Protein AF-A0A7R9KAH3-F1 (afdb_monomer)

Radius of gyration: 19.97 Å; Cα contacts (8 Å, |Δi|>4): 147; chains: 1; bounding box: 42×70×57 Å

Solvent-accessible surface area (backbone atoms only — not comparable to full-atom values): 9142 Å² total; per-residue (Å²): 138,86,82,85,74,86,75,59,60,36,73,48,77,50,73,46,75,54,99,88,46,78,47,76,48,80,38,80,35,75,89,36,38,99,87,52,80,86,81,44,78,45,76,48,74,44,65,55,80,89,80,14,28,35,35,41,28,50,67,77,39,79,75,48,74,46,82,33,98,61,31,67,67,62,53,43,71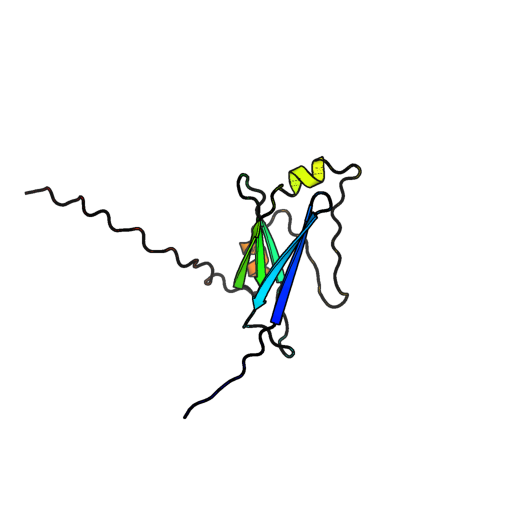,70,39,96,73,68,75,89,84,86,87,73,61,93,89,57,90,85,84,84,81,88,85,66,56,70,67,56,58,40,47,75,69,70,34,71,90,79,72,83,64,74,86,69,76,81,76,79,81,80,91,79,81,87,82,90,132

Mean predicted aligned error: 11.7 Å

Structure (mmCIF, N/CA/C/O backbone):
data_AF-A0A7R9KAH3-F1
#
_entry.id   AF-A0A7R9KAH3-F1
#
loop_
_atom_site.group_PDB
_atom_site.id
_atom_site.type_symbol
_atom_site.label_atom_id
_atom_site.label_alt_id
_atom_site.label_comp_id
_atom_site.label_asym_id
_atom_site.label_entity_id
_atom_site.label_seq_id
_atom_site.pdbx_PDB_ins_code
_atom_site.Cartn_x
_atom_site.Cartn_y
_atom_site.Cartn_z
_atom_site.occupancy
_atom_site.B_iso_or_equiv
_atom_site.auth_seq_id
_atom_site.auth_comp_id
_atom_site.auth_asym_id
_atom_site.auth_atom_id
_atom_site.pdbx_PDB_model_num
ATOM 1 N N . MET A 1 1 ? 11.881 6.204 -39.012 1.00 38.66 1 MET A N 1
ATOM 2 C CA . MET A 1 1 ? 11.655 4.841 -38.488 1.00 38.66 1 MET A CA 1
ATOM 3 C C . MET A 1 1 ? 10.753 4.965 -37.269 1.00 38.66 1 MET A C 1
ATOM 5 O O . MET A 1 1 ? 11.203 5.468 -36.252 1.00 38.66 1 MET A O 1
ATOM 9 N N . LEU A 1 2 ? 9.468 4.629 -37.407 1.00 26.81 2 LEU A N 1
ATOM 10 C CA . LEU A 1 2 ? 8.488 4.647 -36.315 1.00 26.81 2 LEU A CA 1
ATOM 11 C C . LEU A 1 2 ? 8.374 3.222 -35.771 1.00 26.81 2 LEU A C 1
ATOM 13 O O . LEU A 1 2 ? 7.985 2.317 -36.504 1.00 26.81 2 LEU A O 1
ATOM 17 N N . SER A 1 3 ? 8.758 3.017 -34.513 1.00 29.70 3 SER A N 1
ATOM 18 C CA . SER A 1 3 ? 8.517 1.765 -33.797 1.00 29.70 3 SER A CA 1
ATOM 19 C C . SER A 1 3 ? 7.314 1.985 -32.888 1.00 29.70 3 SER A C 1
ATOM 21 O O . SER A 1 3 ? 7.437 2.617 -31.843 1.00 29.70 3 SER A O 1
ATOM 23 N N . LEU A 1 4 ? 6.140 1.503 -33.304 1.00 31.91 4 LEU A N 1
ATOM 24 C CA . LEU A 1 4 ? 5.021 1.325 -32.385 1.00 31.91 4 LEU A CA 1
ATOM 25 C C . LEU A 1 4 ? 5.268 0.034 -31.604 1.00 31.91 4 LEU A C 1
ATOM 27 O O . LEU A 1 4 ? 5.171 -1.060 -32.156 1.00 31.91 4 LEU A O 1
ATOM 31 N N . ARG A 1 5 ? 5.604 0.166 -30.320 1.00 45.19 5 ARG A N 1
ATOM 32 C CA . ARG A 1 5 ? 5.490 -0.930 -29.358 1.00 45.19 5 ARG A CA 1
ATOM 33 C C . ARG A 1 5 ? 4.137 -0.779 -28.680 1.00 45.19 5 ARG A C 1
ATOM 35 O O . ARG A 1 5 ? 3.919 0.188 -27.960 1.00 45.19 5 ARG A O 1
ATOM 42 N N . THR A 1 6 ? 3.225 -1.710 -28.928 1.00 46.59 6 THR A N 1
ATOM 43 C CA . THR A 1 6 ? 2.025 -1.865 -28.103 1.00 46.59 6 THR A CA 1
ATOM 44 C C . THR A 1 6 ? 2.477 -2.345 -26.727 1.00 46.59 6 THR A C 1
ATOM 46 O O . THR A 1 6 ? 2.823 -3.514 -26.562 1.00 46.59 6 THR A O 1
ATOM 49 N N . LEU A 1 7 ? 2.557 -1.435 -25.758 1.00 55.53 7 LEU A N 1
ATOM 50 C CA . LEU A 1 7 ? 2.729 -1.788 -24.353 1.00 55.53 7 LEU A CA 1
ATOM 51 C C . LEU A 1 7 ? 1.370 -2.292 -23.857 1.00 55.53 7 LEU A C 1
ATOM 53 O O . LEU A 1 7 ? 0.424 -1.520 -23.746 1.00 55.53 7 LEU A O 1
ATOM 57 N N . SER A 1 8 ? 1.241 -3.600 -23.642 1.00 62.22 8 SER A N 1
ATOM 58 C CA . SER A 1 8 ? 0.098 -4.159 -22.920 1.00 62.22 8 SER A CA 1
ATOM 59 C C . SER A 1 8 ? 0.266 -3.809 -21.441 1.00 62.22 8 SER A C 1
ATOM 61 O O . SER A 1 8 ? 1.168 -4.351 -20.804 1.00 62.22 8 SER A O 1
ATOM 63 N N . SER A 1 9 ? -0.550 -2.902 -20.913 1.00 68.19 9 SER A N 1
ATOM 64 C CA . SER A 1 9 ? -0.561 -2.551 -19.490 1.00 68.19 9 SER A CA 1
ATOM 65 C C . SER A 1 9 ? -1.436 -3.525 -18.700 1.00 68.19 9 SER A C 1
ATOM 67 O O . SER A 1 9 ? -2.539 -3.853 -19.145 1.00 68.19 9 SER A O 1
ATOM 69 N N . VAL A 1 10 ? -0.994 -3.942 -17.515 1.00 83.12 10 VAL A N 1
ATOM 70 C CA . VAL A 1 10 ? -1.807 -4.742 -16.582 1.00 83.12 10 VAL A CA 1
ATOM 71 C C . VAL A 1 10 ? -2.479 -3.823 -15.564 1.00 83.12 10 VAL A C 1
ATOM 73 O O . VAL A 1 10 ? -1.886 -2.850 -15.100 1.00 83.12 10 VAL A O 1
ATOM 76 N N . THR A 1 11 ? -3.721 -4.131 -15.193 1.00 87.06 11 THR A N 1
ATOM 77 C CA . THR A 1 11 ? -4.441 -3.409 -14.138 1.00 87.06 11 THR A CA 1
ATOM 78 C C . THR A 1 11 ? -4.341 -4.161 -12.817 1.00 87.06 11 THR A C 1
ATOM 80 O O . THR A 1 11 ? -4.721 -5.327 -12.733 1.00 87.06 11 THR A O 1
ATOM 83 N N . VAL A 1 12 ? -3.875 -3.478 -11.772 1.00 87.56 12 VAL A N 1
ATOM 84 C CA . VAL A 1 12 ? -3.963 -3.942 -10.384 1.00 87.56 12 VAL A CA 1
ATOM 85 C C . VAL A 1 12 ? -5.196 -3.313 -9.748 1.00 87.56 12 VAL A C 1
ATOM 87 O O . VAL A 1 12 ? -5.364 -2.094 -9.773 1.00 87.56 12 VAL A O 1
ATOM 90 N N . ILE A 1 13 ? -6.066 -4.147 -9.185 1.00 91.06 13 ILE A N 1
ATOM 91 C CA . ILE A 1 13 ? -7.290 -3.712 -8.513 1.00 91.06 13 ILE A CA 1
ATOM 92 C C . ILE A 1 13 ? -7.065 -3.844 -7.010 1.00 91.06 13 ILE A C 1
ATOM 94 O O . ILE A 1 13 ? -6.756 -4.928 -6.518 1.00 91.06 13 ILE A O 1
ATOM 98 N N . VAL A 1 14 ? -7.208 -2.736 -6.288 1.00 90.88 14 VAL A N 1
ATOM 99 C CA . VAL A 1 14 ? -7.198 -2.719 -4.824 1.00 90.88 14 VAL A CA 1
ATOM 100 C C . VAL A 1 14 ? -8.615 -2.453 -4.353 1.00 90.88 14 VAL A C 1
ATOM 102 O O . VAL A 1 14 ? -9.169 -1.389 -4.626 1.00 90.88 14 VAL A O 1
ATOM 105 N N . GLU A 1 15 ? -9.190 -3.414 -3.640 1.00 90.50 15 GLU A N 1
ATOM 106 C CA . GLU A 1 15 ? -10.526 -3.297 -3.065 1.00 90.50 15 GLU A CA 1
ATOM 107 C C . GLU A 1 15 ? -10.433 -3.163 -1.549 1.00 90.50 15 GLU A C 1
ATOM 109 O O . GLU A 1 15 ? -9.736 -3.929 -0.881 1.00 90.50 15 GLU A O 1
ATOM 114 N N . THR A 1 16 ? -11.142 -2.183 -0.999 1.00 85.44 16 THR A N 1
ATOM 115 C CA . THR A 1 16 ? -11.336 -2.018 0.439 1.00 85.44 16 THR A CA 1
ATOM 116 C C . THR A 1 16 ? -12.809 -2.200 0.763 1.00 85.44 16 THR A C 1
ATOM 118 O O . THR A 1 16 ? -13.680 -1.738 0.028 1.00 85.44 16 THR A O 1
ATOM 121 N N . VAL A 1 17 ? -13.097 -2.901 1.858 1.00 84.25 17 VAL A N 1
ATOM 122 C CA . VAL A 1 17 ? -14.462 -3.116 2.343 1.00 84.25 17 VAL A CA 1
ATOM 123 C C . VAL A 1 17 ? -14.559 -2.545 3.747 1.00 84.25 17 VAL A C 1
ATOM 125 O O . VAL A 1 17 ? -13.850 -2.982 4.652 1.00 84.25 17 VAL A O 1
ATOM 128 N N . GLU A 1 18 ? -15.433 -1.564 3.923 1.00 78.94 18 GLU A N 1
ATOM 129 C CA . GLU A 1 18 ? -15.642 -0.851 5.182 1.00 78.94 18 GLU A CA 1
ATOM 130 C C . GLU A 1 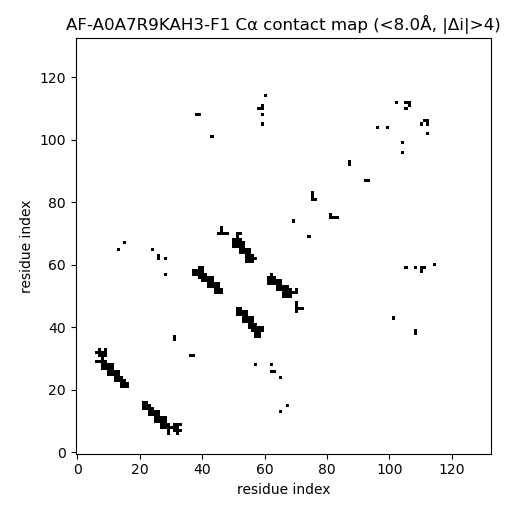18 ? -17.142 -0.775 5.464 1.00 78.94 18 GLU A C 1
ATOM 132 O O . GLU A 1 18 ? -17.897 -0.295 4.623 1.00 78.94 18 GLU A O 1
ATOM 137 N N . ASP A 1 19 ? -17.596 -1.265 6.621 1.00 78.94 19 ASP A N 1
ATOM 138 C CA . ASP A 1 19 ? -19.016 -1.246 7.011 1.00 78.94 19 ASP A CA 1
ATOM 139 C C . ASP A 1 19 ? -19.958 -1.786 5.907 1.00 78.94 19 ASP A C 1
ATOM 141 O O . ASP A 1 19 ? -21.036 -1.250 5.656 1.00 78.94 19 ASP A O 1
ATOM 145 N N . GLY A 1 20 ? -19.515 -2.823 5.183 1.00 81.88 20 GLY A N 1
ATOM 146 C CA . GLY A 1 20 ? -20.247 -3.426 4.059 1.00 81.88 20 GLY A CA 1
ATOM 147 C C . GLY A 1 20 ? -20.173 -2.658 2.732 1.00 81.88 20 GLY A C 1
ATOM 148 O O . GLY A 1 20 ? -20.726 -3.120 1.736 1.00 81.88 20 GLY A O 1
ATOM 149 N N . HIS A 1 21 ? -19.477 -1.523 2.686 1.00 82.81 21 HIS A N 1
ATOM 150 C CA . HIS A 1 21 ? -19.271 -0.727 1.481 1.00 82.81 21 HIS A CA 1
ATOM 151 C C . HIS A 1 21 ? -17.932 -1.076 0.837 1.00 82.81 21 HIS A C 1
ATOM 153 O O . HIS A 1 21 ? -16.872 -0.883 1.433 1.00 82.81 21 HIS A O 1
ATOM 159 N N . THR A 1 22 ? -17.986 -1.551 -0.405 1.00 87.44 22 THR A N 1
ATOM 160 C CA . THR A 1 22 ? -16.793 -1.824 -1.209 1.00 87.44 22 THR A CA 1
ATOM 161 C C . THR A 1 22 ? -16.367 -0.572 -1.967 1.00 87.44 22 THR A C 1
ATOM 163 O O . THR A 1 22 ? -17.179 0.066 -2.641 1.00 87.44 22 THR A O 1
ATOM 166 N N . ARG A 1 23 ? -15.080 -0.234 -1.896 1.00 87.12 23 ARG A N 1
ATOM 167 C CA . ARG A 1 23 ? -14.428 0.746 -2.766 1.00 87.12 23 ARG A CA 1
ATOM 168 C C . ARG A 1 23 ? -13.319 0.049 -3.539 1.00 87.12 23 ARG A C 1
ATOM 170 O O . ARG A 1 23 ? -12.470 -0.594 -2.932 1.00 87.12 23 ARG A O 1
ATOM 177 N N . SER A 1 24 ? -13.302 0.224 -4.855 1.00 90.50 24 SER A N 1
ATOM 178 C CA . SER A 1 24 ? -12.297 -0.381 -5.731 1.00 90.50 24 SER A CA 1
ATOM 179 C C . SER A 1 24 ? -11.499 0.721 -6.422 1.00 90.50 24 SER A C 1
ATOM 181 O O . SER A 1 24 ? -12.071 1.617 -7.041 1.00 90.50 24 SER A O 1
ATOM 183 N N . GLN A 1 25 ? -10.175 0.665 -6.305 1.00 91.81 25 GLN A N 1
ATOM 184 C CA . GLN A 1 25 ? -9.252 1.555 -6.998 1.00 91.81 25 GLN A CA 1
ATOM 185 C C . GLN A 1 25 ? -8.449 0.748 -8.010 1.00 91.81 25 GLN A C 1
ATOM 187 O O . GLN A 1 25 ? -7.857 -0.281 -7.685 1.00 91.81 25 GLN A O 1
ATOM 192 N N . HIS A 1 26 ? -8.442 1.224 -9.251 1.00 92.50 26 HIS A N 1
ATOM 193 C CA . HIS A 1 26 ? -7.726 0.581 -10.343 1.00 92.50 26 HIS A CA 1
ATOM 194 C C . HIS A 1 26 ? -6.426 1.338 -10.601 1.00 92.50 26 HIS A C 1
ATOM 196 O O . HIS A 1 26 ? -6.436 2.563 -10.748 1.00 92.50 26 HIS A O 1
ATOM 202 N N . PHE A 1 27 ? -5.324 0.598 -10.665 1.00 90.00 27 PHE A N 1
ATOM 203 C CA . PHE A 1 27 ? -3.998 1.105 -10.984 1.00 90.00 27 PHE A CA 1
ATOM 204 C C . PHE A 1 27 ? -3.530 0.466 -12.284 1.00 90.00 27 PHE A C 1
ATOM 206 O O . PHE A 1 27 ? -3.336 -0.749 -12.353 1.00 90.00 27 PHE A O 1
ATOM 213 N N . THR A 1 28 ? -3.367 1.277 -13.325 1.00 90.06 28 THR A N 1
ATOM 214 C CA . THR A 1 28 ? -2.735 0.831 -14.568 1.00 90.06 28 THR A CA 1
ATOM 215 C C . THR A 1 28 ? -1.230 0.803 -14.353 1.00 90.06 28 THR A C 1
ATOM 217 O O . THR A 1 28 ? -0.632 1.836 -14.062 1.00 90.06 28 THR A O 1
ATOM 220 N N . VAL A 1 29 ? -0.628 -0.378 -14.474 1.00 86.94 29 VAL A N 1
ATOM 221 C CA . VAL A 1 29 ? 0.803 -0.587 -14.267 1.00 86.94 29 VAL A CA 1
ATOM 222 C C . VAL A 1 29 ? 1.454 -0.899 -15.608 1.00 86.94 29 VAL A C 1
ATOM 224 O O . VAL A 1 29 ? 1.406 -2.026 -16.100 1.00 86.94 29 VAL A O 1
ATOM 227 N N . ASP A 1 30 ? 2.090 0.112 -16.194 1.00 82.00 30 ASP A N 1
ATOM 228 C CA . ASP A 1 30 ? 2.710 0.010 -17.522 1.00 82.00 30 ASP A CA 1
ATOM 229 C C . ASP A 1 30 ? 3.954 -0.892 -17.541 1.00 82.00 30 ASP A C 1
ATOM 231 O O . ASP A 1 30 ? 4.356 -1.389 -18.593 1.00 82.00 30 ASP A O 1
ATOM 235 N N . SER A 1 31 ? 4.580 -1.113 -16.379 1.00 77.00 31 SER A N 1
ATOM 236 C CA . SER A 1 31 ? 5.737 -2.003 -16.242 1.00 77.00 31 SER A CA 1
ATOM 237 C C . SER A 1 31 ? 5.363 -3.486 -16.217 1.00 77.00 31 SER A C 1
ATOM 239 O O . SER A 1 31 ? 6.243 -4.331 -16.392 1.00 77.00 31 SER A O 1
ATOM 241 N N . LEU A 1 32 ? 4.083 -3.810 -16.015 1.00 78.75 32 LEU A N 1
ATOM 242 C CA . LEU A 1 32 ? 3.581 -5.177 -16.006 1.00 78.75 32 LEU A CA 1
ATOM 243 C C . LEU A 1 32 ? 2.915 -5.510 -17.347 1.00 78.75 32 LEU A C 1
ATOM 245 O O . LEU A 1 32 ? 2.080 -4.768 -17.852 1.00 78.75 32 LEU A O 1
ATOM 249 N N . SER A 1 33 ? 3.265 -6.671 -17.892 1.00 76.88 33 SER A N 1
ATOM 250 C CA . SER A 1 33 ? 2.651 -7.311 -19.065 1.00 76.88 33 SER A CA 1
ATOM 251 C C . SER A 1 33 ? 2.381 -8.794 -18.775 1.00 76.88 33 SER A C 1
ATOM 253 O O . SER A 1 33 ? 2.940 -9.341 -17.824 1.00 76.88 33 SER A O 1
ATOM 255 N N . GLU A 1 34 ? 1.568 -9.479 -19.587 1.00 69.19 34 GLU A N 1
ATOM 256 C CA . GLU A 1 34 ? 1.216 -10.900 -19.367 1.00 69.19 34 GLU A CA 1
ATOM 257 C C . GLU A 1 34 ? 2.431 -11.842 -19.247 1.00 69.19 34 GLU A C 1
ATOM 259 O O . GLU A 1 34 ? 2.352 -12.871 -18.581 1.00 69.19 34 GLU A O 1
ATOM 264 N N . GLY A 1 35 ? 3.567 -11.492 -19.861 1.00 68.50 35 GLY A N 1
ATOM 265 C CA . GLY A 1 35 ? 4.817 -12.255 -19.762 1.00 68.50 35 GLY A CA 1
ATOM 266 C C . GLY A 1 35 ? 5.794 -11.758 -18.691 1.00 68.50 35 GLY A C 1
ATOM 267 O O . GLY A 1 35 ? 6.863 -12.344 -18.522 1.00 68.50 35 GLY A O 1
ATOM 268 N N . SER A 1 36 ? 5.479 -10.660 -18.000 1.00 75.69 36 SER A N 1
ATOM 269 C CA . SER A 1 36 ? 6.353 -10.093 -16.971 1.00 75.69 36 SER A CA 1
ATOM 270 C C . SER A 1 36 ? 6.243 -10.864 -15.656 1.00 75.69 36 SER A C 1
ATOM 272 O O . SER A 1 36 ? 5.171 -11.319 -15.264 1.00 75.69 36 SER A O 1
ATOM 274 N N . ILE A 1 37 ? 7.371 -11.005 -14.961 1.00 78.44 37 ILE A N 1
ATOM 275 C CA . ILE A 1 37 ? 7.409 -11.582 -13.617 1.00 78.44 37 ILE A CA 1
ATOM 276 C C . ILE A 1 37 ? 7.211 -10.441 -12.624 1.00 78.44 37 ILE A C 1
ATOM 278 O O . ILE A 1 37 ? 8.076 -9.572 -12.526 1.00 78.44 37 ILE A O 1
ATOM 282 N N . LEU A 1 38 ? 6.109 -10.483 -11.873 1.00 83.75 38 LEU A N 1
ATOM 283 C CA . LEU A 1 38 ? 5.897 -9.618 -10.716 1.00 83.75 38 LEU A CA 1
ATOM 284 C C . LEU A 1 38 ? 6.965 -9.934 -9.660 1.00 83.75 38 LEU A C 1
ATOM 286 O O . LEU A 1 38 ? 7.008 -11.055 -9.145 1.00 83.75 38 LEU A O 1
ATOM 290 N N . ARG A 1 39 ? 7.839 -8.973 -9.349 1.00 83.44 39 ARG A N 1
ATOM 291 C CA . ARG A 1 39 ? 8.925 -9.166 -8.375 1.00 83.44 39 ARG A CA 1
ATOM 292 C C . ARG A 1 39 ? 8.456 -8.854 -6.968 1.00 83.44 39 ARG A C 1
ATOM 294 O O . ARG A 1 39 ? 8.767 -9.608 -6.050 1.00 83.44 39 ARG A O 1
ATOM 301 N N . SER A 1 40 ? 7.728 -7.753 -6.798 1.00 86.88 40 SER A N 1
ATOM 302 C CA . SER A 1 40 ? 7.201 -7.351 -5.496 1.00 86.88 40 SER A CA 1
ATOM 303 C C . SER A 1 40 ? 5.878 -6.599 -5.609 1.00 86.88 40 SER A C 1
ATOM 305 O O . SER A 1 40 ? 5.669 -5.781 -6.506 1.00 86.88 40 SER A O 1
ATOM 307 N N . LEU A 1 41 ? 4.989 -6.875 -4.655 1.00 89.75 41 LEU A N 1
ATOM 308 C CA . LEU A 1 41 ? 3.764 -6.123 -4.409 1.00 89.75 41 LEU A CA 1
ATOM 309 C C . LEU A 1 41 ? 3.743 -5.775 -2.926 1.00 89.75 41 LEU A C 1
ATOM 311 O O . LEU A 1 41 ? 3.743 -6.666 -2.078 1.00 89.75 41 LEU A O 1
ATOM 315 N N . VAL A 1 42 ? 3.755 -4.481 -2.617 1.00 91.81 42 VAL A N 1
ATOM 316 C CA . VAL A 1 42 ? 3.776 -3.990 -1.236 1.00 91.81 42 VAL A CA 1
ATOM 317 C C . VAL A 1 42 ? 2.610 -3.033 -1.034 1.00 91.81 42 VAL A C 1
ATOM 319 O O . VAL A 1 42 ? 2.457 -2.060 -1.769 1.00 91.81 42 VAL A O 1
ATOM 322 N N . LEU A 1 43 ? 1.800 -3.309 -0.013 1.00 92.06 43 LEU A N 1
ATOM 323 C CA . LEU A 1 43 ? 0.775 -2.399 0.487 1.00 92.06 43 LEU A CA 1
ATOM 324 C C . LEU A 1 43 ? 1.314 -1.732 1.752 1.00 92.06 43 LEU A C 1
ATOM 326 O O . LEU A 1 43 ? 1.386 -2.353 2.811 1.00 92.06 43 LEU A O 1
ATOM 330 N N . ALA A 1 44 ? 1.731 -0.475 1.629 1.00 92.56 44 ALA A N 1
ATOM 331 C CA . ALA A 1 44 ? 2.219 0.309 2.754 1.00 92.56 44 ALA A CA 1
ATOM 332 C C . ALA A 1 44 ? 1.039 1.023 3.417 1.00 92.56 44 ALA A C 1
ATOM 334 O O . ALA A 1 44 ? 0.424 1.893 2.803 1.00 92.56 44 ALA A O 1
ATOM 335 N N . VAL A 1 45 ? 0.712 0.645 4.650 1.00 90.44 45 VAL A N 1
ATOM 336 C CA . VAL A 1 45 ? -0.409 1.230 5.393 1.00 90.44 45 VAL A CA 1
ATOM 337 C C . VAL A 1 45 ? 0.092 2.384 6.256 1.00 90.44 45 VAL A C 1
ATOM 339 O O . VAL A 1 45 ? 0.870 2.167 7.184 1.00 90.44 45 VAL A O 1
ATOM 342 N N . ASP A 1 46 ? -0.394 3.591 5.986 1.00 91.56 46 ASP A N 1
ATOM 343 C CA . ASP A 1 46 ? -0.246 4.7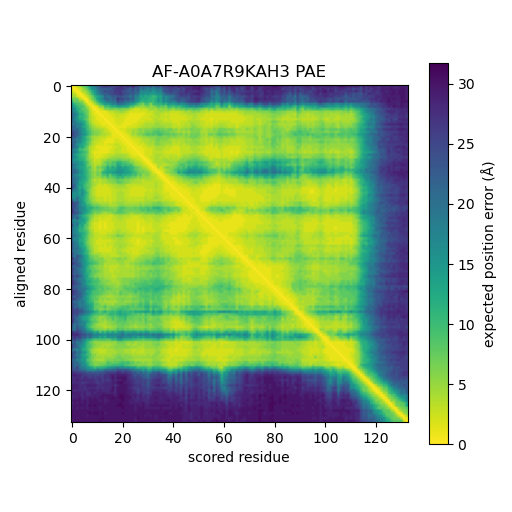44 6.870 1.00 91.56 46 ASP A CA 1
ATOM 344 C C . ASP A 1 46 ? -1.513 4.893 7.722 1.00 91.56 46 ASP A C 1
ATOM 346 O O . ASP A 1 46 ? -2.620 5.103 7.218 1.00 91.56 46 ASP A O 1
ATOM 350 N N . GLN A 1 47 ? -1.351 4.751 9.036 1.00 89.75 47 GLN A N 1
ATOM 351 C CA . GLN A 1 47 ? -2.440 4.827 10.014 1.00 89.75 47 GLN A CA 1
ATOM 352 C C . GLN A 1 47 ? -2.567 6.214 10.664 1.00 89.75 47 GLN A C 1
ATOM 354 O O . GLN A 1 47 ? -3.332 6.385 11.613 1.00 89.75 47 GLN A O 1
ATOM 359 N N . THR A 1 48 ? -1.812 7.209 10.190 1.00 90.38 48 THR A N 1
ATOM 360 C CA . THR A 1 48 ? -1.864 8.580 10.708 1.00 90.38 48 THR A CA 1
ATOM 361 C C . THR A 1 48 ? -3.203 9.226 10.361 1.00 90.38 48 THR A C 1
ATOM 363 O O . THR A 1 48 ? -3.654 9.163 9.220 1.00 90.38 48 THR A O 1
ATOM 366 N N . GLN A 1 49 ? -3.838 9.872 11.342 1.00 86.50 49 GLN A N 1
ATOM 367 C CA . GLN A 1 49 ? -5.095 10.594 11.148 1.00 86.50 49 GLN A CA 1
ATOM 368 C C . GLN A 1 49 ? -4.939 12.105 11.395 1.00 86.50 49 GLN A C 1
ATOM 370 O O . GLN A 1 49 ? -4.214 12.491 12.317 1.00 86.50 49 GLN A O 1
ATOM 375 N N . PRO A 1 50 ? -5.650 12.960 10.627 1.00 86.50 50 PRO A N 1
ATOM 376 C CA . PRO A 1 50 ? -6.505 12.618 9.480 1.00 86.50 50 PRO A CA 1
ATOM 377 C C . PRO A 1 50 ? -5.685 12.195 8.245 1.00 86.50 50 PRO A C 1
ATOM 379 O O . PRO A 1 50 ? -4.541 12.611 8.094 1.00 86.50 50 PRO A O 1
ATOM 382 N N . GLY A 1 51 ? -6.285 11.408 7.343 1.00 87.12 51 GLY A N 1
ATOM 383 C CA . GLY A 1 51 ? -5.649 11.033 6.069 1.00 87.12 51 GLY A CA 1
ATOM 384 C C . GLY A 1 51 ? -4.966 9.665 6.048 1.00 87.12 51 GLY A C 1
ATOM 385 O O . GLY A 1 51 ? -4.012 9.474 5.290 1.00 87.12 51 GLY A O 1
ATOM 386 N N . SER A 1 52 ? -5.461 8.712 6.841 1.00 91.19 52 SER A N 1
ATOM 387 C CA . SER A 1 52 ? -5.020 7.321 6.747 1.00 91.19 52 SER A CA 1
ATOM 388 C C . SER A 1 52 ? -5.239 6.803 5.321 1.00 91.19 52 SER A C 1
ATOM 390 O O . SER A 1 52 ? -6.250 7.099 4.671 1.00 91.19 52 SER A O 1
ATOM 392 N N . HIS A 1 53 ? -4.248 6.087 4.803 1.00 92.56 53 HIS A N 1
ATOM 393 C CA . HIS A 1 53 ? -4.268 5.582 3.439 1.00 92.56 53 HIS A CA 1
ATOM 394 C C . HIS A 1 53 ? -3.364 4.359 3.289 1.00 92.56 53 HIS A C 1
ATOM 396 O O . HIS A 1 53 ? -2.462 4.103 4.087 1.00 92.56 53 HIS A O 1
ATOM 402 N N . VAL A 1 54 ? -3.585 3.617 2.210 1.00 92.44 54 VAL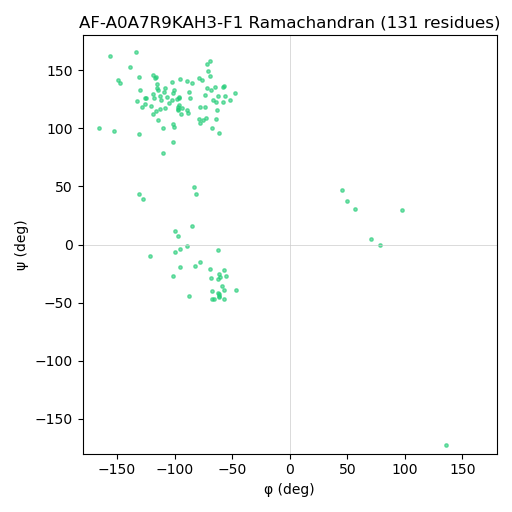 A N 1
ATOM 403 C CA . VAL A 1 54 ? -2.719 2.526 1.768 1.00 92.44 54 VAL A CA 1
ATOM 404 C C . VAL A 1 54 ? -2.045 2.943 0.473 1.00 92.44 54 VAL A C 1
ATOM 406 O O . VAL A 1 54 ? -2.724 3.282 -0.492 1.00 92.44 54 VAL A O 1
ATOM 409 N N . THR A 1 55 ? -0.718 2.902 0.427 1.00 94.31 55 THR A N 1
ATOM 410 C CA . THR A 1 55 ? 0.044 3.126 -0.806 1.00 94.31 55 THR A CA 1
ATOM 411 C C . THR A 1 55 ? 0.392 1.788 -1.447 1.00 94.31 55 THR A C 1
ATOM 413 O O . THR A 1 55 ? 0.983 0.922 -0.798 1.00 94.31 55 THR A O 1
ATOM 416 N N . LEU A 1 56 ? 0.050 1.627 -2.726 1.00 93.44 56 LEU A N 1
ATOM 417 C CA . LEU A 1 56 ? 0.430 0.463 -3.521 1.00 93.44 56 LEU A CA 1
ATOM 418 C C . LEU A 1 56 ? 1.805 0.692 -4.152 1.00 93.44 56 LEU A C 1
ATOM 420 O O . LEU A 1 56 ? 2.003 1.655 -4.891 1.00 93.44 56 LEU A O 1
ATOM 424 N N . TYR A 1 57 ? 2.723 -0.242 -3.927 1.00 92.69 57 TYR A N 1
ATOM 425 C CA . TYR A 1 57 ? 3.983 -0.339 -4.651 1.00 92.69 57 TYR A CA 1
ATOM 426 C C . TYR A 1 57 ? 4.011 -1.622 -5.472 1.00 92.69 57 TYR A C 1
ATOM 428 O O . TYR A 1 57 ? 3.729 -2.706 -4.958 1.00 92.69 57 TYR A O 1
ATOM 436 N N . VAL A 1 58 ? 4.407 -1.489 -6.734 1.00 90.94 58 VAL A N 1
ATOM 437 C CA . VAL A 1 58 ? 4.639 -2.604 -7.654 1.00 90.94 58 VAL A CA 1
ATOM 438 C C . VAL A 1 58 ? 6.051 -2.477 -8.193 1.00 90.94 58 VAL A C 1
ATOM 440 O O . VAL A 1 58 ? 6.421 -1.409 -8.678 1.00 90.94 58 VAL A O 1
ATOM 443 N N . ASP A 1 59 ? 6.847 -3.538 -8.054 1.00 89.06 59 ASP A N 1
ATOM 444 C CA . ASP A 1 59 ? 8.255 -3.579 -8.465 1.00 89.06 59 ASP A CA 1
ATOM 445 C C . ASP A 1 59 ? 9.033 -2.328 -8.023 1.00 89.06 59 ASP A C 1
ATOM 447 O O . ASP A 1 59 ? 9.764 -1.706 -8.794 1.00 89.06 59 ASP A O 1
ATOM 451 N N . CYS A 1 60 ? 8.857 -1.959 -6.748 1.00 88.69 60 CYS A N 1
ATOM 452 C CA . CYS A 1 60 ? 9.496 -0.812 -6.093 1.00 88.69 60 CYS A CA 1
ATOM 453 C C . CYS A 1 60 ? 9.011 0.579 -6.534 1.00 88.69 60 CYS A C 1
ATOM 455 O O . CYS A 1 60 ? 9.547 1.584 -6.065 1.00 88.69 60 CYS A O 1
ATOM 457 N N . VAL A 1 61 ? 7.990 0.662 -7.388 1.00 89.62 61 VAL A N 1
ATOM 458 C CA . VAL A 1 61 ? 7.417 1.924 -7.868 1.00 89.62 61 VAL A CA 1
ATOM 459 C C . VAL A 1 61 ? 6.063 2.160 -7.209 1.00 89.62 61 VAL A C 1
ATOM 461 O O . VAL A 1 61 ? 5.187 1.296 -7.262 1.00 89.62 61 VAL A O 1
ATOM 464 N N . SER A 1 62 ? 5.888 3.337 -6.601 1.00 92.62 62 SER A N 1
ATOM 465 C CA . SER A 1 62 ? 4.594 3.764 -6.058 1.00 92.62 62 SER A CA 1
ATOM 466 C C . SER A 1 62 ? 3.601 3.988 -7.194 1.00 92.62 62 SER A C 1
ATOM 468 O O . SER A 1 62 ? 3.873 4.767 -8.107 1.00 92.62 62 SER A O 1
ATOM 470 N N . GLN A 1 63 ? 2.460 3.310 -7.126 1.00 93.06 63 GLN A N 1
ATOM 471 C CA . GLN A 1 63 ? 1.376 3.410 -8.106 1.00 93.06 63 GLN A CA 1
ATOM 472 C C . GLN A 1 63 ? 0.305 4.420 -7.673 1.00 93.06 63 GLN A C 1
ATOM 474 O O . GLN A 1 63 ? -0.470 4.903 -8.494 1.00 93.06 63 GLN A O 1
ATOM 479 N N . GLY A 1 64 ? 0.265 4.755 -6.381 1.00 92.38 64 GLY A N 1
ATOM 480 C CA . GLY A 1 64 ? -0.680 5.703 -5.802 1.00 92.38 64 GLY A CA 1
ATOM 481 C C . GLY A 1 6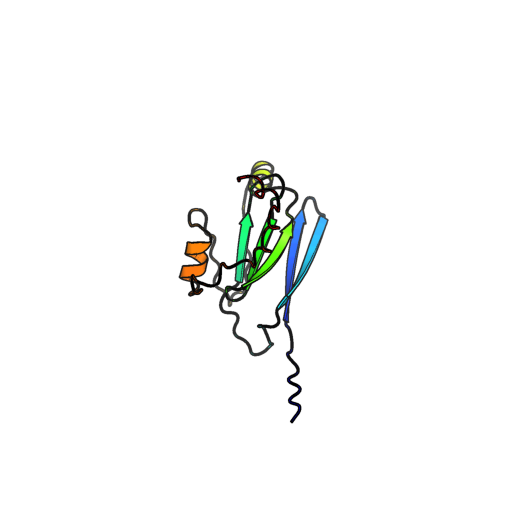4 ? -1.276 5.210 -4.488 1.00 92.38 64 GLY A C 1
ATOM 482 O O . GLY A 1 64 ? -0.840 4.206 -3.921 1.00 92.38 64 GLY A O 1
ATOM 483 N N . MET A 1 65 ? -2.262 5.959 -3.996 1.00 93.44 65 MET A N 1
ATOM 484 C CA . MET A 1 65 ? -2.837 5.787 -2.663 1.00 93.44 65 MET A CA 1
ATOM 485 C C . MET A 1 65 ? -4.324 5.448 -2.740 1.00 93.44 65 MET A C 1
ATOM 487 O O . MET A 1 65 ? -5.048 5.970 -3.587 1.00 93.44 65 MET A O 1
ATOM 491 N N . VAL A 1 66 ? -4.782 4.623 -1.805 1.00 91.50 66 VAL A N 1
ATOM 492 C CA . VAL A 1 66 ? -6.192 4.357 -1.522 1.00 91.50 66 VAL A CA 1
ATOM 493 C C . VAL A 1 66 ? -6.493 4.924 -0.144 1.00 91.50 66 VAL A C 1
ATOM 495 O O . VAL A 1 66 ? -5.911 4.482 0.844 1.00 91.50 66 VAL A O 1
ATOM 498 N N . ALA A 1 67 ? -7.378 5.914 -0.069 1.00 90.00 67 ALA A N 1
ATOM 499 C CA . ALA A 1 67 ? -7.788 6.478 1.211 1.00 90.00 67 ALA A CA 1
ATOM 500 C C . ALA A 1 67 ? -8.537 5.429 2.047 1.00 90.00 67 ALA A C 1
ATOM 502 O O . ALA A 1 67 ? -9.430 4.742 1.541 1.00 90.00 67 ALA A O 1
ATOM 503 N N . THR A 1 68 ? -8.201 5.341 3.331 1.00 86.56 68 THR A N 1
ATOM 504 C CA . THR A 1 68 ? -8.889 4.500 4.313 1.00 86.56 68 THR A CA 1
ATOM 505 C C . THR A 1 68 ? -9.561 5.413 5.336 1.00 86.56 68 THR A C 1
ATOM 507 O O . THR A 1 68 ? -8.865 6.040 6.134 1.00 86.56 68 THR A O 1
ATOM 510 N N . PRO A 1 69 ? -10.901 5.549 5.319 1.00 83.88 69 PRO A N 1
ATOM 511 C CA . PRO A 1 69 ? -11.591 6.489 6.208 1.00 83.88 69 PRO A CA 1
ATOM 512 C C . PRO A 1 69 ? -11.413 6.206 7.696 1.00 83.88 69 PRO A C 1
ATOM 514 O O . PRO A 1 69 ? -11.491 7.133 8.498 1.00 83.88 69 PRO A O 1
ATOM 517 N N . ARG A 1 70 ? -11.146 4.949 8.058 1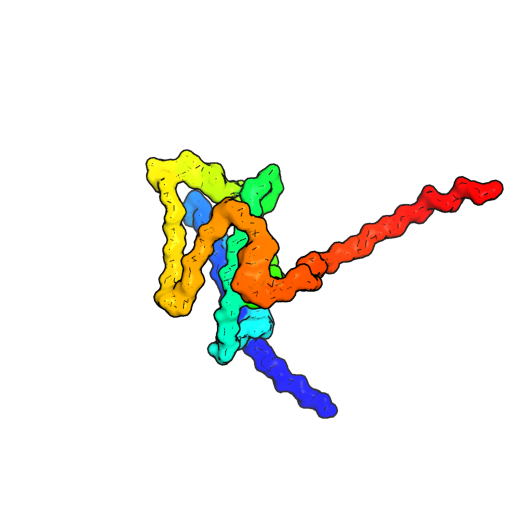.00 85.19 70 ARG A N 1
ATOM 518 C CA . ARG A 1 70 ? -10.703 4.554 9.393 1.00 85.19 70 ARG A CA 1
ATOM 519 C C . ARG A 1 70 ? -9.319 3.942 9.311 1.00 85.19 70 ARG A C 1
ATOM 521 O O . ARG A 1 70 ? -9.007 3.216 8.366 1.00 85.1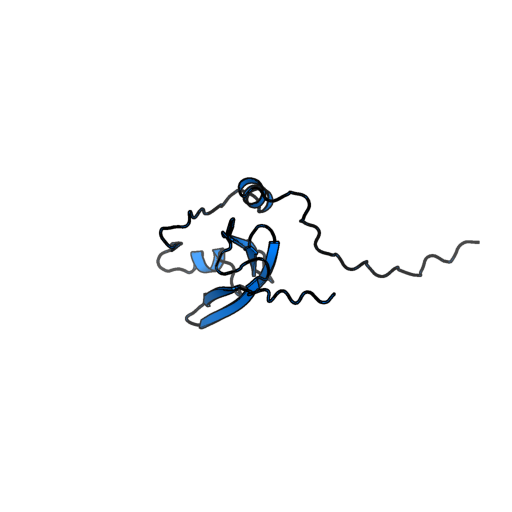9 70 ARG A O 1
ATOM 528 N N . ASP A 1 71 ? -8.501 4.220 10.319 1.00 87.88 71 ASP A N 1
ATOM 529 C CA . ASP A 1 71 ? -7.234 3.520 10.462 1.00 87.88 71 ASP A CA 1
ATOM 530 C C . ASP A 1 71 ? -7.467 2.061 10.894 1.00 87.88 71 ASP A C 1
ATOM 532 O O . ASP A 1 71 ? -8.442 1.729 11.575 1.00 87.88 71 ASP A O 1
ATOM 536 N N . LEU A 1 72 ? -6.572 1.162 10.468 1.00 86.31 72 LEU A N 1
ATOM 537 C CA . LEU A 1 72 ? -6.715 -0.272 10.746 1.00 86.31 72 LEU A CA 1
ATOM 538 C C . LEU A 1 72 ? -6.719 -0.584 12.246 1.00 86.31 72 LEU A C 1
ATOM 540 O O . LEU A 1 72 ? -7.305 -1.585 12.655 1.00 86.31 72 LEU A O 1
ATOM 544 N N . ARG A 1 73 ? -6.065 0.244 13.064 1.00 87.88 73 ARG A N 1
ATOM 545 C CA . ARG A 1 73 ? -6.029 0.079 14.516 1.00 87.88 73 ARG A CA 1
ATOM 546 C C . ARG A 1 73 ? -7.410 0.326 15.124 1.00 87.88 73 ARG A C 1
ATOM 548 O O . ARG A 1 73 ? -7.859 -0.499 15.914 1.00 87.88 73 ARG A O 1
ATOM 555 N N . ASP A 1 74 ? -8.096 1.396 14.738 1.00 88.50 74 ASP A N 1
ATOM 556 C CA . ASP A 1 74 ? -9.476 1.666 15.150 1.00 88.50 74 ASP A CA 1
ATOM 557 C C . ASP A 1 74 ? -10.419 0.555 14.672 1.00 88.50 74 ASP A C 1
ATOM 559 O O . ASP A 1 74 ? -11.205 0.018 15.455 1.00 88.50 74 ASP A O 1
ATOM 563 N N . MET A 1 75 ? -10.282 0.115 13.417 1.00 85.75 75 MET A N 1
ATOM 564 C CA . MET A 1 75 ? -11.056 -1.024 12.911 1.00 85.75 75 MET A CA 1
ATOM 565 C C . MET A 1 75 ? -10.835 -2.277 13.765 1.00 85.75 75 MET A C 1
ATOM 567 O O . MET A 1 75 ? -11.804 -2.914 14.164 1.00 85.75 75 MET A O 1
ATOM 571 N N . PHE A 1 76 ? -9.582 -2.611 14.085 1.00 88.00 76 PHE A N 1
ATOM 572 C CA . PHE A 1 76 ? -9.229 -3.782 14.888 1.00 88.00 76 PHE A CA 1
ATOM 573 C C . PHE A 1 76 ? -9.806 -3.719 16.308 1.00 88.00 76 PHE A C 1
ATOM 575 O O . PHE A 1 76 ? -10.319 -4.723 16.800 1.00 88.00 7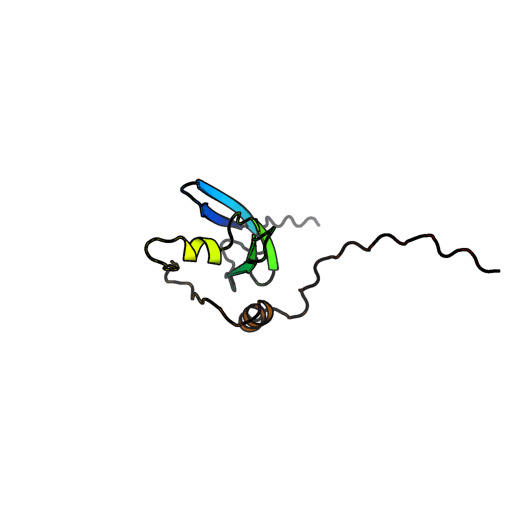6 PHE A O 1
ATOM 582 N N . TYR A 1 77 ? -9.768 -2.554 16.960 1.00 90.12 77 TYR A N 1
ATOM 583 C CA . TYR A 1 77 ? -10.310 -2.394 18.313 1.00 90.12 77 TYR A CA 1
ATOM 584 C C . TYR A 1 77 ? -11.833 -2.512 18.381 1.00 90.12 77 TYR A C 1
ATOM 586 O O . TYR A 1 77 ? -12.358 -2.945 19.405 1.00 90.12 77 TYR A O 1
ATOM 594 N N . ASN A 1 78 ? -12.536 -2.162 17.304 1.00 88.31 78 ASN A N 1
ATOM 595 C CA . ASN A 1 78 ? -13.995 -2.241 17.239 1.00 88.31 78 ASN A CA 1
ATOM 596 C C . ASN A 1 78 ? -14.513 -3.602 16.729 1.00 88.31 78 ASN A C 1
ATOM 598 O O . ASN A 1 78 ? -15.726 -3.811 16.655 1.00 88.31 78 ASN A O 1
ATOM 602 N N . MET A 1 79 ? -13.632 -4.544 16.372 1.00 85.12 79 MET A N 1
ATOM 603 C CA . MET A 1 79 ? -14.037 -5.894 15.972 1.00 85.12 79 MET A CA 1
ATOM 604 C C . MET A 1 79 ? -14.536 -6.698 17.175 1.00 85.12 79 MET A C 1
ATOM 606 O O . MET A 1 79 ? -13.875 -6.767 18.207 1.00 85.12 79 MET A O 1
ATOM 610 N N . ALA A 1 80 ? -15.666 -7.395 17.010 1.00 89.56 80 ALA A N 1
ATOM 611 C CA . ALA A 1 80 ? -16.183 -8.314 18.030 1.00 89.56 80 ALA A CA 1
ATOM 612 C C . ALA A 1 80 ? -15.184 -9.441 18.366 1.00 89.56 80 ALA A C 1
ATOM 614 O O . ALA A 1 80 ? -15.072 -9.857 19.515 1.00 89.56 80 ALA A O 1
ATOM 615 N N . GLU A 1 81 ? -14.444 -9.910 17.359 1.00 90.75 81 GLU A N 1
ATOM 616 C CA . GLU A 1 81 ? -13.332 -10.848 17.502 1.00 90.75 81 GLU A CA 1
ATOM 617 C C . GLU A 1 81 ? -12.128 -10.292 16.718 1.00 90.75 81 GLU A C 1
ATOM 619 O O . GLU A 1 81 ? -12.064 -10.471 15.497 1.00 90.75 81 GLU A O 1
ATOM 624 N N . PRO A 1 82 ? -11.200 -9.573 17.379 1.00 87.44 82 PRO A N 1
ATOM 625 C CA . PRO A 1 82 ? -10.092 -8.904 16.703 1.00 87.44 82 PRO A CA 1
ATOM 626 C C . PRO A 1 82 ? -9.141 -9.896 16.031 1.00 87.44 82 PRO A C 1
ATOM 628 O O . PRO A 1 82 ? -8.372 -10.602 16.687 1.00 87.44 82 PRO A O 1
ATOM 631 N N . LYS A 1 83 ? -9.181 -9.946 14.698 1.00 86.88 83 LYS A N 1
ATOM 632 C CA . LYS A 1 83 ? -8.291 -10.785 13.893 1.00 86.88 83 LYS A CA 1
ATOM 633 C C . LYS A 1 83 ? -7.981 -10.136 12.554 1.00 86.88 83 LYS A C 1
ATOM 635 O O . LYS A 1 83 ? -8.863 -9.602 11.889 1.00 86.88 83 LYS A O 1
ATOM 640 N N . LEU A 1 84 ? -6.722 -10.244 12.140 1.00 81.69 84 LEU A N 1
ATOM 641 C CA . LEU A 1 84 ? -6.284 -9.901 10.793 1.00 81.69 84 LEU A CA 1
ATOM 642 C C . LEU A 1 84 ? -6.113 -11.195 9.999 1.00 81.69 84 LEU A C 1
ATOM 644 O O . LEU A 1 84 ? -5.376 -12.090 10.411 1.00 81.69 84 LEU A O 1
ATOM 648 N N . GLN A 1 85 ? -6.798 -11.293 8.865 1.00 82.19 85 GLN A N 1
ATOM 649 C CA . GLN A 1 85 ? -6.680 -12.421 7.948 1.00 82.19 85 GLN A CA 1
ATOM 650 C C . GLN A 1 85 ? -6.089 -11.932 6.639 1.00 82.19 85 GLN A C 1
ATOM 652 O O . GLN A 1 85 ? -6.517 -10.913 6.104 1.00 82.19 85 GLN A O 1
ATOM 657 N N . VAL A 1 86 ? -5.115 -12.676 6.123 1.00 77.31 86 VAL A N 1
ATOM 658 C CA . VAL A 1 86 ? -4.506 -12.368 4.835 1.00 77.31 86 VAL A CA 1
ATOM 659 C C . VAL A 1 86 ? -4.587 -13.594 3.945 1.00 77.31 86 VAL A C 1
ATOM 661 O O . VAL A 1 86 ? -4.084 -14.666 4.285 1.00 77.31 86 VAL A O 1
ATOM 664 N N . PHE A 1 87 ? -5.244 -13.424 2.804 1.00 80.50 87 PHE A N 1
ATOM 665 C CA . PHE A 1 87 ? -5.414 -14.462 1.799 1.00 80.50 87 PHE A CA 1
ATOM 666 C C . PHE A 1 87 ? -4.445 -14.205 0.650 1.00 80.50 87 PHE A C 1
ATOM 668 O O . PHE A 1 87 ? -4.229 -13.064 0.249 1.00 80.50 87 PHE A O 1
ATOM 675 N N . ARG A 1 88 ? -3.847 -15.274 0.126 1.00 78.88 88 ARG A N 1
ATOM 676 C CA . ARG A 1 88 ? -2.911 -15.203 -0.997 1.00 78.88 88 ARG A CA 1
ATOM 677 C C . ARG A 1 88 ? -3.162 -16.336 -1.970 1.00 78.88 88 ARG A C 1
ATOM 679 O O . ARG A 1 88 ? -3.560 -17.434 -1.572 1.00 78.88 88 ARG A O 1
ATOM 686 N N . GLU A 1 89 ? -2.822 -16.111 -3.228 1.00 77.19 89 GLU A N 1
ATOM 687 C CA . GLU A 1 89 ? -2.652 -17.218 -4.158 1.00 77.19 89 GLU A CA 1
ATOM 688 C C . GLU A 1 89 ? -1.402 -18.027 -3.795 1.00 77.19 89 GLU A C 1
ATOM 690 O O . GLU A 1 89 ? -0.381 -17.479 -3.377 1.00 77.19 89 GLU A O 1
ATOM 695 N N . ARG A 1 90 ? -1.452 -19.353 -3.985 1.00 70.75 90 ARG A N 1
ATOM 696 C CA . ARG A 1 90 ? -0.395 -20.284 -3.535 1.00 70.75 90 ARG A CA 1
ATOM 697 C C . ARG A 1 90 ? 1.003 -19.972 -4.080 1.00 70.75 90 ARG A C 1
ATOM 699 O O . ARG A 1 90 ? 1.980 -20.443 -3.508 1.00 70.75 90 ARG A O 1
ATOM 706 N N . ARG A 1 91 ? 1.088 -19.236 -5.191 1.00 75.81 91 ARG A N 1
ATOM 707 C CA . ARG A 1 91 ? 2.332 -18.944 -5.913 1.00 75.81 91 ARG A CA 1
ATOM 708 C C . ARG A 1 91 ? 3.128 -17.783 -5.320 1.00 75.81 91 ARG A C 1
ATOM 710 O O . ARG A 1 91 ? 4.316 -17.690 -5.606 1.00 75.81 91 ARG A O 1
ATOM 717 N N . TYR A 1 92 ? 2.509 -16.934 -4.502 1.00 79.00 92 TYR A N 1
ATOM 718 C CA . TYR A 1 92 ? 3.165 -15.751 -3.951 1.00 79.00 92 TYR A CA 1
ATOM 719 C C . TYR A 1 92 ? 3.435 -15.928 -2.460 1.00 79.00 92 TYR A C 1
ATOM 721 O O . TYR A 1 92 ? 2.584 -16.401 -1.704 1.00 79.00 92 TYR A O 1
ATOM 729 N N . VAL A 1 93 ? 4.643 -15.564 -2.034 1.00 82.19 93 VAL A N 1
ATOM 730 C CA . VAL A 1 93 ? 4.978 -15.458 -0.612 1.00 82.19 93 VAL A CA 1
ATOM 731 C C . VAL A 1 93 ? 4.351 -14.173 -0.078 1.00 82.19 93 VAL A C 1
ATOM 733 O O . VAL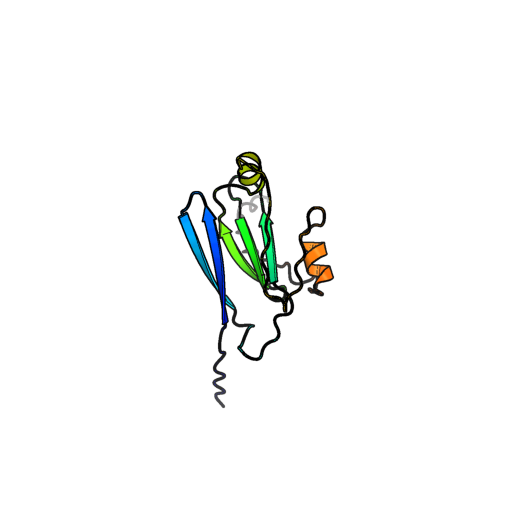 A 1 93 ? 4.292 -13.168 -0.779 1.00 82.19 93 VAL A O 1
ATOM 736 N N . LEU A 1 94 ? 3.845 -14.228 1.151 1.00 84.31 94 LEU A N 1
ATOM 737 C CA . LEU A 1 94 ? 3.214 -13.096 1.813 1.00 84.31 94 LEU A CA 1
ATOM 738 C C . LEU A 1 94 ? 3.818 -12.944 3.201 1.00 84.31 94 LEU A C 1
ATOM 740 O O . LEU A 1 94 ? 3.937 -13.933 3.927 1.00 84.31 94 LEU A O 1
ATOM 744 N N . GLU A 1 95 ? 4.167 -11.711 3.536 1.00 86.88 95 GLU A N 1
ATOM 745 C CA . GLU A 1 95 ? 4.779 -11.306 4.793 1.00 86.88 95 GLU A CA 1
ATOM 746 C C . GLU A 1 95 ? 4.011 -10.096 5.337 1.00 86.88 95 GLU A C 1
ATOM 748 O O . GLU A 1 95 ? 3.523 -9.267 4.569 1.00 86.88 95 GLU A O 1
ATOM 753 N N . VAL A 1 96 ? 3.875 -10.019 6.660 1.00 85.38 96 VAL A N 1
ATOM 754 C CA . VAL A 1 96 ? 3.287 -8.866 7.351 1.00 85.38 96 VAL A CA 1
ATOM 755 C C . VAL A 1 96 ? 4.362 -8.288 8.261 1.00 85.38 96 VAL A C 1
ATOM 757 O O . VAL A 1 96 ? 4.776 -8.933 9.225 1.00 85.38 96 VAL A O 1
ATOM 760 N N . ASP A 1 97 ? 4.827 -7.082 7.948 1.00 84.56 97 ASP A N 1
ATOM 761 C CA . ASP A 1 97 ? 5.861 -6.385 8.711 1.00 84.56 97 ASP A CA 1
ATOM 762 C C . ASP A 1 97 ? 5.222 -5.395 9.697 1.00 84.56 97 ASP A C 1
ATOM 764 O O . ASP A 1 97 ? 4.538 -4.460 9.293 1.00 84.56 97 ASP A O 1
ATOM 768 N N . GLY A 1 98 ? 5.442 -5.601 11.001 1.00 73.56 98 GLY A N 1
ATOM 769 C CA . GLY A 1 98 ? 4.854 -4.756 12.055 1.00 73.56 98 GLY A CA 1
ATOM 770 C C . GLY A 1 98 ? 5.791 -3.709 12.671 1.00 73.56 98 GLY A C 1
ATOM 771 O O . GLY A 1 98 ? 5.321 -2.689 13.161 1.00 73.56 98 GLY A O 1
ATOM 772 N N . ALA A 1 99 ? 7.106 -3.952 12.676 1.00 66.00 99 ALA A N 1
ATOM 773 C CA . ALA A 1 99 ? 8.086 -3.116 13.391 1.00 66.00 99 ALA A CA 1
ATOM 774 C C . ALA A 1 99 ? 9.176 -2.507 12.487 1.00 66.00 99 ALA A C 1
ATOM 776 O O . ALA A 1 99 ? 9.943 -1.654 12.931 1.00 66.00 99 ALA A O 1
ATOM 777 N N . GLY A 1 100 ? 9.263 -2.943 11.227 1.00 66.81 100 GLY A N 1
ATOM 778 C CA . GLY A 1 100 ? 10.194 -2.402 10.238 1.00 66.81 100 GLY A CA 1
ATOM 779 C C . GLY A 1 100 ? 9.578 -1.228 9.479 1.00 66.81 100 GLY A C 1
ATOM 780 O O . GLY A 1 100 ? 8.403 -1.257 9.128 1.00 66.81 100 GLY A O 1
ATOM 781 N N . GLY A 1 101 ? 10.366 -0.188 9.202 1.00 82.75 101 GLY A N 1
ATOM 782 C CA . GLY A 1 101 ? 9.926 0.906 8.331 1.00 82.75 101 GLY A CA 1
ATOM 783 C C . GLY A 1 101 ? 9.802 0.448 6.875 1.00 82.75 101 GLY A C 1
ATOM 784 O O . GLY A 1 101 ? 10.485 -0.493 6.468 1.00 82.75 101 GLY A O 1
ATOM 785 N N . LEU A 1 102 ? 9.002 1.154 6.067 1.00 87.38 102 LEU A N 1
ATOM 786 C CA . LEU A 1 102 ? 8.832 0.888 4.627 1.00 87.38 102 LEU A CA 1
ATOM 787 C C . LEU A 1 102 ? 10.174 0.687 3.899 1.00 87.38 102 LEU A C 1
ATOM 789 O O . LEU A 1 102 ? 10.305 -0.204 3.067 1.00 87.38 102 LEU A O 1
ATOM 793 N N . SER A 1 103 ? 11.195 1.466 4.261 1.00 87.25 103 SER A N 1
ATOM 794 C CA . SER A 1 103 ? 12.547 1.352 3.704 1.00 87.25 103 SER A CA 1
ATOM 795 C C . SER A 1 103 ? 13.160 -0.040 3.884 1.00 87.25 103 SER A C 1
ATOM 797 O O . SER A 1 103 ? 13.791 -0.549 2.963 1.00 87.25 103 SER A O 1
ATOM 799 N N . SER A 1 104 ? 12.953 -0.690 5.031 1.00 88.44 104 SER A N 1
ATOM 800 C CA . SER A 1 104 ? 13.449 -2.048 5.283 1.00 88.44 104 SER A CA 1
ATOM 801 C C . SER A 1 104 ? 12.753 -3.090 4.407 1.00 88.44 104 SER A C 1
ATOM 803 O O . SER A 1 104 ? 13.423 -3.963 3.856 1.00 88.44 104 SER A O 1
ATOM 805 N N . VAL A 1 105 ? 11.436 -2.956 4.213 1.00 89.94 105 VAL A N 1
ATOM 806 C CA . VAL A 1 105 ? 10.646 -3.838 3.341 1.00 89.94 105 VAL A CA 1
ATOM 807 C C . VAL A 1 105 ? 11.083 -3.664 1.890 1.00 89.94 105 VAL A C 1
ATOM 809 O O . VAL A 1 105 ? 11.366 -4.648 1.209 1.00 89.94 105 VAL A O 1
ATOM 812 N N . LEU A 1 106 ? 11.225 -2.420 1.424 1.00 88.56 106 LEU A N 1
ATOM 813 C CA . LEU A 1 106 ? 11.706 -2.128 0.074 1.00 88.56 106 LEU A CA 1
ATOM 814 C C . LEU A 1 106 ? 13.129 -2.669 -0.141 1.00 88.56 106 LEU A C 1
ATOM 816 O O . LEU A 1 106 ? 13.381 -3.349 -1.133 1.00 88.56 106 LEU A O 1
ATOM 820 N N . ASN A 1 107 ? 14.043 -2.465 0.810 1.00 88.69 107 ASN A N 1
ATOM 821 C CA . ASN A 1 107 ? 15.405 -2.997 0.717 1.00 88.69 107 ASN A CA 1
ATOM 822 C C . ASN A 1 107 ? 15.423 -4.535 0.648 1.00 88.69 107 ASN A C 1
ATOM 824 O O . ASN A 1 107 ? 16.147 -5.094 -0.174 1.00 88.69 107 ASN A O 1
ATOM 828 N N . ARG A 1 108 ? 14.601 -5.231 1.452 1.00 89.12 108 ARG A N 1
ATOM 829 C CA . ARG A 1 108 ? 14.475 -6.703 1.411 1.00 89.12 108 ARG A CA 1
ATOM 830 C C . ARG A 1 108 ? 13.950 -7.206 0.064 1.00 89.12 108 ARG A C 1
ATOM 832 O O . ARG A 1 108 ? 14.331 -8.284 -0.379 1.00 89.12 108 ARG A O 1
ATOM 839 N N . ASN A 1 109 ? 13.137 -6.398 -0.613 1.00 86.81 109 ASN A N 1
ATOM 840 C CA . ASN A 1 109 ? 12.634 -6.660 -1.961 1.00 86.81 109 ASN A CA 1
ATOM 841 C C . ASN A 1 109 ? 13.607 -6.219 -3.076 1.00 86.81 109 ASN A C 1
ATOM 843 O O . ASN A 1 109 ? 13.213 -6.131 -4.237 1.00 86.81 109 ASN A O 1
ATOM 847 N N . ASN A 1 110 ? 14.880 -5.964 -2.744 1.00 87.56 110 ASN A N 1
ATOM 848 C CA . ASN A 1 110 ? 15.925 -5.503 -3.665 1.00 87.56 110 ASN A CA 1
ATOM 849 C C . ASN A 1 110 ? 15.568 -4.198 -4.395 1.00 87.56 110 ASN A C 1
ATOM 851 O O . ASN A 1 110 ? 16.003 -3.964 -5.526 1.00 87.56 110 ASN A O 1
ATOM 855 N N . CYS A 1 111 ? 14.778 -3.338 -3.751 1.00 86.25 111 CYS A N 1
ATOM 856 C CA . CYS A 1 111 ? 14.477 -2.027 -4.290 1.00 86.25 111 CYS A CA 1
ATOM 857 C C . CYS A 1 111 ? 15.695 -1.108 -4.149 1.00 86.25 111 CYS A C 1
ATOM 859 O O . CYS A 1 111 ? 16.234 -0.977 -3.047 1.00 86.25 111 CYS A O 1
ATOM 861 N N . PRO A 1 112 ? 16.136 -0.438 -5.227 1.00 79.25 112 PRO A N 1
ATOM 862 C CA . PRO A 1 112 ? 17.208 0.540 -5.129 1.00 79.25 112 PRO A CA 1
ATOM 863 C C . PRO A 1 112 ? 16.770 1.693 -4.221 1.00 79.25 112 PRO A C 1
ATOM 865 O O . PRO A 1 112 ? 15.734 2.322 -4.443 1.00 79.25 112 PRO A O 1
ATOM 868 N N . SER A 1 113 ? 17.592 2.012 -3.223 1.00 65.75 113 SER A N 1
ATOM 869 C CA . SER A 1 113 ? 17.335 3.034 -2.193 1.00 65.75 113 SER A CA 1
ATOM 870 C C . SER A 1 113 ? 17.182 4.461 -2.754 1.00 65.75 113 SER A C 1
ATOM 872 O O . SER A 1 113 ? 16.870 5.401 -2.028 1.00 65.75 113 SER A O 1
ATOM 874 N N . ASN A 1 114 ? 17.395 4.623 -4.060 1.00 55.38 114 ASN A N 1
ATOM 875 C CA . ASN A 1 114 ? 17.624 5.888 -4.742 1.00 55.38 114 ASN A CA 1
ATOM 876 C C . ASN A 1 114 ? 16.356 6.432 -5.430 1.00 55.38 114 ASN A C 1
ATOM 878 O O . ASN A 1 114 ? 16.393 7.540 -5.955 1.00 55.38 114 ASN A O 1
ATOM 882 N N . ILE A 1 115 ? 15.250 5.672 -5.459 1.00 49.66 115 ILE A N 1
ATOM 883 C CA . ILE A 1 115 ? 14.007 6.051 -6.169 1.00 49.66 115 ILE A CA 1
ATOM 884 C C . ILE A 1 115 ? 12.944 6.625 -5.207 1.00 49.66 115 ILE A C 1
ATOM 886 O O . ILE A 1 115 ? 11.808 6.874 -5.591 1.00 49.66 115 ILE A O 1
ATOM 890 N N . MET A 1 116 ? 13.299 6.942 -3.956 1.00 47.59 116 MET A N 1
ATOM 891 C CA . MET A 1 116 ? 12.445 7.770 -3.085 1.00 47.59 116 MET A CA 1
ATOM 892 C C . MET A 1 116 ? 12.601 9.271 -3.381 1.00 47.59 116 MET A C 1
ATOM 894 O O . MET A 1 116 ? 12.684 10.091 -2.471 1.00 47.59 116 MET A O 1
ATOM 898 N N . GLN A 1 117 ? 12.640 9.657 -4.656 1.00 39.22 117 GLN A N 1
ATOM 899 C CA . GLN A 1 117 ? 12.404 11.043 -5.046 1.00 39.22 117 GLN A CA 1
ATOM 900 C C . GLN A 1 117 ? 10.975 11.142 -5.560 1.00 39.22 117 GLN A C 1
ATOM 902 O O . GLN A 1 117 ? 10.705 11.031 -6.753 1.00 39.22 117 GLN A O 1
ATOM 907 N N . ALA A 1 118 ? 10.046 11.383 -4.632 1.00 41.16 118 ALA A N 1
ATOM 908 C CA . ALA A 1 118 ? 8.862 12.140 -4.995 1.00 41.16 118 ALA A CA 1
ATOM 909 C C . ALA A 1 118 ? 9.360 13.427 -5.666 1.00 41.16 118 ALA A C 1
ATOM 911 O O . ALA A 1 118 ? 10.177 14.148 -5.086 1.00 41.16 118 ALA A O 1
ATOM 912 N N . ILE A 1 119 ? 8.915 13.696 -6.893 1.00 41.78 119 ILE A N 1
ATOM 913 C CA . ILE A 1 119 ? 9.110 14.999 -7.524 1.00 41.78 119 ILE A CA 1
ATOM 914 C C . ILE A 1 119 ? 8.381 15.998 -6.627 1.00 41.78 119 ILE A C 1
ATOM 916 O O . ILE A 1 119 ? 7.164 16.150 -6.689 1.00 41.78 119 ILE A O 1
ATOM 920 N N . ARG A 1 120 ? 9.121 16.630 -5.720 1.00 43.00 120 ARG A N 1
ATOM 921 C CA . ARG A 1 120 ? 8.623 17.740 -4.924 1.00 43.00 120 ARG A CA 1
ATOM 922 C C . ARG A 1 120 ? 8.554 18.923 -5.895 1.00 43.00 120 ARG A C 1
ATOM 924 O O . ARG A 1 120 ? 9.599 19.267 -6.453 1.00 43.00 120 ARG A O 1
ATOM 931 N N . PRO A 1 121 ? 7.379 19.517 -6.171 1.00 42.47 121 PRO A N 1
ATOM 932 C CA . PRO A 1 121 ? 7.336 20.715 -6.995 1.00 42.47 121 PRO A CA 1
ATOM 933 C C . PRO A 1 121 ? 8.214 21.781 -6.322 1.00 42.47 121 PRO A C 1
ATOM 935 O O . PRO A 1 121 ? 8.171 21.902 -5.091 1.00 42.47 121 PRO A O 1
ATOM 938 N N . PRO A 1 122 ? 9.053 22.510 -7.079 1.00 43.09 122 PRO A N 1
ATOM 939 C CA . PRO A 1 122 ? 9.886 23.549 -6.499 1.00 43.09 122 PRO A CA 1
ATOM 940 C C . PRO A 1 122 ? 8.972 24.565 -5.814 1.00 43.09 122 PRO A C 1
ATOM 942 O O . PRO A 1 122 ? 8.055 25.113 -6.425 1.00 43.09 122 PRO A O 1
ATOM 945 N N . THR A 1 123 ? 9.196 24.768 -4.518 1.00 49.06 123 THR A N 1
ATOM 946 C CA . THR A 1 123 ? 8.526 25.805 -3.738 1.00 49.06 123 THR A CA 1
ATOM 947 C C . THR A 1 123 ? 8.771 27.148 -4.412 1.00 49.06 123 THR A C 1
ATOM 949 O O . THR A 1 123 ? 9.919 27.479 -4.713 1.00 49.06 123 THR A O 1
ATOM 952 N N . ALA A 1 124 ? 7.691 27.887 -4.669 1.00 51.78 124 ALA A N 1
ATOM 953 C CA . ALA A 1 124 ? 7.735 29.218 -5.253 1.00 51.78 124 ALA A CA 1
ATOM 954 C C . ALA A 1 124 ? 8.779 30.089 -4.535 1.00 51.78 124 ALA A C 1
ATOM 956 O O . ALA A 1 124 ? 8.826 30.137 -3.306 1.00 51.78 124 ALA A O 1
ATOM 957 N N . ILE A 1 125 ? 9.636 30.739 -5.322 1.00 51.50 125 ILE A N 1
ATOM 958 C CA . ILE A 1 125 ? 10.636 31.696 -4.851 1.00 51.50 125 ILE A CA 1
ATOM 959 C C . ILE A 1 125 ? 9.891 32.883 -4.230 1.00 51.50 125 ILE A C 1
ATOM 961 O O . ILE A 1 125 ? 9.084 33.521 -4.904 1.00 51.50 125 ILE A O 1
ATOM 965 N N . ASP A 1 126 ? 10.166 33.180 -2.960 1.00 46.91 126 ASP A N 1
ATOM 966 C CA . ASP A 1 126 ? 9.664 34.372 -2.274 1.00 46.91 126 ASP A CA 1
ATOM 967 C C . ASP A 1 126 ? 10.503 35.590 -2.707 1.00 46.91 126 ASP A C 1
ATOM 969 O O . ASP A 1 126 ? 11.671 35.737 -2.336 1.00 46.91 126 ASP A O 1
ATOM 973 N N . ILE A 1 127 ? 9.936 36.441 -3.567 1.00 53.56 127 ILE A N 1
ATOM 974 C CA . ILE A 1 127 ? 10.589 37.622 -4.163 1.00 53.56 127 ILE A CA 1
ATOM 975 C C . ILE A 1 127 ? 10.514 38.815 -3.192 1.00 53.56 127 ILE A C 1
ATOM 977 O O . ILE A 1 127 ? 10.103 39.906 -3.569 1.00 53.56 127 ILE A O 1
ATOM 981 N N . ASN A 1 128 ? 10.891 38.633 -1.925 1.00 49.22 128 ASN A N 1
ATOM 982 C CA . ASN A 1 128 ? 10.851 39.709 -0.923 1.00 49.22 128 ASN A CA 1
ATOM 983 C C . ASN A 1 128 ? 12.153 39.852 -0.120 1.00 49.22 128 ASN A C 1
ATOM 985 O O . ASN A 1 128 ? 12.147 40.093 1.084 1.00 49.22 128 ASN A O 1
ATOM 989 N N . SER A 1 129 ? 13.300 39.777 -0.802 1.00 50.56 129 SER A N 1
ATOM 990 C CA . SER A 1 129 ? 14.595 40.168 -0.221 1.00 50.56 129 SER A CA 1
ATOM 991 C C . SER A 1 129 ? 15.373 41.173 -1.079 1.00 50.56 129 SER A C 1
ATOM 993 O O . SER A 1 129 ? 16.595 41.118 -1.175 1.00 50.56 129 SER A O 1
ATOM 995 N N . ILE A 1 130 ? 14.681 42.140 -1.687 1.00 54.53 130 ILE A N 1
ATOM 996 C CA . ILE A 1 130 ? 15.341 43.339 -2.226 1.00 54.53 130 ILE A CA 1
ATOM 997 C C . ILE A 1 130 ? 14.952 44.537 -1.365 1.00 54.53 130 ILE A C 1
ATOM 999 O O . ILE A 1 130 ? 14.102 45.342 -1.727 1.00 54.53 130 ILE A O 1
ATOM 1003 N N . HIS A 1 131 ? 15.606 44.660 -0.211 1.00 48.59 131 HIS A N 1
ATOM 1004 C CA . HIS A 1 131 ? 15.912 45.973 0.344 1.00 48.59 131 HIS A CA 1
ATOM 1005 C C . HIS A 1 131 ? 17.163 45.885 1.221 1.00 48.59 131 HIS A C 1
ATOM 1007 O O . HIS A 1 131 ? 17.091 45.474 2.377 1.00 48.59 131 HIS A O 1
ATOM 1013 N N . ARG A 1 132 ? 18.317 46.241 0.647 1.00 42.50 132 ARG A N 1
ATOM 1014 C CA . ARG A 1 132 ? 19.504 46.728 1.365 1.00 42.50 132 ARG A CA 1
ATOM 1015 C C . ARG A 1 132 ? 20.480 47.362 0.373 1.00 42.50 132 ARG A C 1
ATOM 1017 O O . ARG A 1 132 ? 21.232 46.653 -0.288 1.00 42.50 132 ARG A O 1
ATOM 1024 N N . SER A 1 133 ? 20.450 48.688 0.323 1.00 46.00 133 SER A N 1
ATOM 1025 C CA . SER A 1 133 ? 21.588 49.582 0.063 1.00 46.00 133 SER A CA 1
ATOM 1026 C C . SER A 1 133 ? 21.122 51.010 0.286 1.00 46.00 133 SER A C 1
ATOM 1028 O O . SER A 1 133 ? 20.146 51.384 -0.403 1.00 46.00 133 SER A O 1
#

Foldseek 3Di:
DDDDDPQDWDKDWDWDADPNDIDIDIFTHSVDDPPDDFLDWDWDWDQDPPFTWTWIDTLLDTRDIDTDRHGVVVVQVPDPDRDDDDDDDPVDDDDDDDPDDPLVVCVVSVHDPPPPDPPDPPDDDDPPPPDDD

Sequence (133 aa):
MLSLRTLSSVTVIVETVEDGHTRSQHFTVDSLSEGSILRSLVLAVDQTQPGSHVTLYVDCVSQGMVATPRDLRDMFYNMAEPKLQVFRERRYVLEVDGAGGLSSVLNRNNCPSNIMQAIRPPTAIDINSIHRS

Secondary structure (DSSP, 8-state):
--------PEEEEEEEEETTEEEEEEEEETT--TT-----EEEEEE--SSS-EEEEEETTEEEEEEE-SS-HHHHHHT-SS--------TTS-----SSS-HHHHHHHTT--TT-----PPPPPP--------

Nearest PDB structures (foldseek):
  4qvs-assembly1_A-2  TM=2.558E-01  e=2.134E-01  Acetivibrio thermocellus ATCC 27405

Organism: Timema genevievae (NCBI:txid629358)

pLDDT: mean 77.04, std 17.51, range [26.81, 94.31]